Protein AF-A0A1Y2QCW1-F1 (afdb_monomer)

Mean predicted aligned error: 8.22 Å

Nearest PDB structures (foldseek):
  8e9g-assembly1_O  TM=6.514E-01  e=3.970E-02  Mycolicibacterium smegmatis MC2 155
  4ckw-assembly3_C  TM=6.109E-01  e=8.364E-02  Mycobacterium tuberculosis
  8os9-assembly1_A  TM=5.072E-01  e=7.860E-02  Homo sapiens
  5ulb-assembly1_A  TM=4.680E-01  e=4.473E-01  Yersinia enterocolitica subsp. enterocolitica 8081
  6esv-assembly1_A  TM=5.100E-01  e=7.351E-01  Pseudorhizobium banfieldiae

Solvent-accessible surface area (backbone atoms only — not comparable to full-atom values): 7808 Å² total; per-residue (Å²): 140,80,84,79,78,69,76,76,77,58,66,53,55,93,69,67,62,56,49,38,34,35,36,34,39,74,52,66,67,59,50,55,53,50,51,54,50,50,50,65,70,31,55,89,64,74,41,40,79,46,78,47,80,38,57,51,50,63,59,43,61,77,59,59,66,91,73,70,45,70,30,32,43,33,31,47,68,44,26,56,76,43,76,50,48,37,58,56,50,35,51,76,61,72,28,47,73,46,37,28,32,54,77,91,56,67,84,77,75,63,97,74,55,41,39,61,89,42,48,66,58,57,49,53,54,53,29,59,62,41,25,55,85,109

Structure (mmCIF, N/CA/C/O backbone):
data_AF-A0A1Y2QCW1-F1
#
_entry.id   AF-A0A1Y2QCW1-F1
#
loop_
_atom_site.group_PDB
_atom_site.id
_atom_site.type_symbol
_atom_site.label_atom_id
_atom_site.label_alt_id
_atom_site.label_comp_id
_atom_site.label_asym_id
_atom_site.label_entity_id
_atom_site.label_seq_id
_atom_site.pdbx_PDB_ins_code
_atom_site.Cartn_x
_atom_site.Cartn_y
_atom_site.Cartn_z
_atom_site.occupancy
_atom_site.B_iso_or_equiv
_atom_site.auth_seq_id
_atom_site.auth_comp_id
_atom_site.auth_asym_id
_atom_site.auth_atom_id
_atom_site.pdbx_PDB_model_num
ATOM 1 N N . MET A 1 1 ? -35.614 -14.994 -13.728 1.00 39.94 1 MET A N 1
ATOM 2 C CA . MET A 1 1 ? -35.541 -14.627 -12.300 1.00 39.94 1 MET A CA 1
ATOM 3 C C . MET A 1 1 ? -34.095 -14.817 -11.893 1.00 39.94 1 MET A C 1
ATOM 5 O O . MET A 1 1 ? -33.689 -15.949 -11.679 1.00 39.94 1 MET A O 1
ATOM 9 N N . SER A 1 2 ? -33.298 -13.752 -11.930 1.00 40.88 2 SER A N 1
ATOM 10 C CA . SER A 1 2 ? -31.881 -13.811 -11.563 1.00 40.88 2 SER A CA 1
ATOM 11 C C . SER A 1 2 ? -31.744 -13.112 -10.223 1.00 40.88 2 SER A C 1
ATOM 13 O O . SER A 1 2 ? -32.037 -11.924 -10.119 1.00 40.88 2 SER A O 1
ATOM 15 N N . THR A 1 3 ? -31.394 -13.868 -9.187 1.00 46.50 3 THR A N 1
ATOM 16 C CA . THR A 1 3 ? -31.030 -13.327 -7.880 1.00 46.50 3 THR A CA 1
ATOM 17 C C . THR A 1 3 ? -29.701 -12.604 -8.034 1.00 46.50 3 THR A C 1
ATOM 19 O O . THR A 1 3 ? -28.643 -13.228 -8.072 1.00 46.50 3 THR A O 1
ATOM 22 N N . ASP A 1 4 ? -29.790 -11.288 -8.188 1.00 39.25 4 ASP A N 1
ATOM 23 C CA . ASP A 1 4 ? -28.691 -10.346 -8.030 1.00 39.25 4 ASP A CA 1
ATOM 24 C C . ASP A 1 4 ? -28.241 -10.417 -6.563 1.00 39.25 4 ASP A C 1
ATOM 26 O O . ASP A 1 4 ? -28.868 -9.860 -5.659 1.00 39.25 4 ASP A O 1
ATOM 30 N N . THR A 1 5 ? -27.232 -11.245 -6.290 1.00 43.31 5 THR A N 1
ATOM 31 C CA . THR A 1 5 ? -26.551 -11.253 -4.997 1.00 43.31 5 THR A CA 1
ATOM 32 C C . THR A 1 5 ? -25.715 -9.982 -4.931 1.00 43.31 5 THR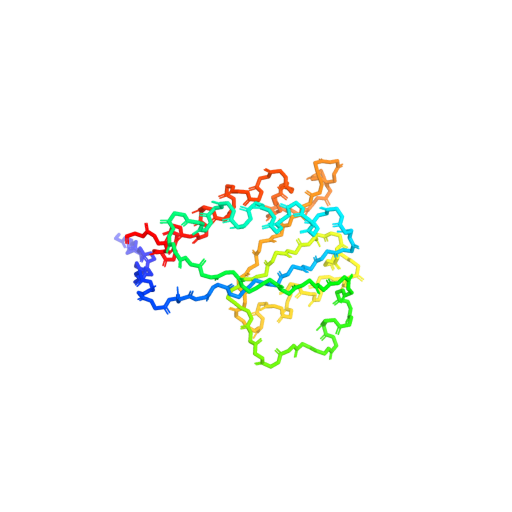 A C 1
ATOM 34 O O . THR A 1 5 ? -24.535 -9.982 -5.280 1.00 43.31 5 THR A O 1
ATOM 37 N N . ALA A 1 6 ? -26.341 -8.889 -4.493 1.00 46.06 6 ALA A N 1
ATOM 38 C CA . ALA A 1 6 ? -25.626 -7.688 -4.098 1.00 46.06 6 ALA A CA 1
ATOM 39 C C . ALA A 1 6 ? -24.534 -8.089 -3.084 1.00 46.06 6 ALA A C 1
ATOM 41 O O . ALA A 1 6 ? -24.837 -8.834 -2.142 1.00 46.06 6 ALA A O 1
ATOM 42 N N . PRO A 1 7 ? -23.270 -7.656 -3.259 1.00 45.16 7 PRO A N 1
ATOM 43 C CA . PRO A 1 7 ? -22.240 -7.916 -2.267 1.00 45.16 7 PRO A CA 1
ATOM 44 C C . PRO A 1 7 ? -22.733 -7.358 -0.935 1.00 45.16 7 PRO A C 1
ATOM 46 O O . PRO A 1 7 ? -23.171 -6.207 -0.869 1.00 45.16 7 PRO A O 1
ATOM 49 N N . ALA A 1 8 ? -22.723 -8.202 0.101 1.00 40.66 8 ALA A N 1
ATOM 50 C CA . ALA A 1 8 ? -23.126 -7.802 1.439 1.00 40.66 8 ALA A CA 1
ATOM 51 C C . ALA A 1 8 ? -22.419 -6.480 1.783 1.00 40.66 8 ALA A C 1
ATOM 53 O O . ALA A 1 8 ? -21.203 -6.392 1.576 1.00 40.66 8 ALA A O 1
ATOM 54 N N . PRO A 1 9 ? -23.143 -5.445 2.247 1.00 42.38 9 PRO A N 1
ATOM 55 C CA . PRO A 1 9 ? -22.505 -4.212 2.670 1.00 42.38 9 PRO A CA 1
ATOM 56 C C . PRO A 1 9 ? -21.505 -4.582 3.764 1.00 42.38 9 PRO A C 1
ATOM 58 O O . PRO A 1 9 ? -21.894 -5.071 4.826 1.00 42.38 9 PRO A O 1
ATOM 61 N N . LEU A 1 10 ? -20.212 -4.422 3.465 1.00 48.06 10 LEU A N 1
ATOM 62 C CA . LEU A 1 10 ? -19.158 -4.477 4.467 1.00 48.06 10 LEU A CA 1
ATOM 63 C C . LEU A 1 10 ? -19.570 -3.460 5.527 1.00 48.06 10 LEU A C 1
ATOM 65 O O . LEU A 1 10 ? -19.666 -2.266 5.237 1.00 48.06 10 LEU A O 1
ATOM 69 N N . MET A 1 11 ? -19.942 -3.951 6.710 1.00 37.69 11 MET A N 1
ATOM 70 C CA . MET A 1 11 ? -20.291 -3.086 7.830 1.00 37.69 11 MET A CA 1
ATOM 71 C C . MET A 1 11 ? -19.159 -2.063 8.001 1.00 37.69 11 MET A C 1
ATOM 73 O O . MET A 1 11 ? -17.995 -2.464 7.897 1.00 37.69 11 MET A O 1
ATOM 77 N N . PRO A 1 12 ? -19.454 -0.773 8.241 1.00 41.94 12 PRO A N 1
ATOM 78 C CA . PRO A 1 12 ? -18.406 0.193 8.541 1.00 41.94 12 PRO A CA 1
ATOM 79 C C . PRO A 1 12 ? -17.630 -0.360 9.726 1.00 41.94 12 PRO A C 1
ATOM 81 O O . PRO A 1 12 ? -18.244 -0.648 10.746 1.00 41.94 12 PRO A O 1
ATOM 84 N N . HIS A 1 13 ? -16.330 -0.621 9.579 1.00 46.47 13 HIS A N 1
ATOM 85 C CA . HIS A 1 13 ? -15.553 -1.224 10.658 1.00 46.47 13 HIS A CA 1
ATOM 86 C C . HIS A 1 13 ? -15.350 -0.139 11.733 1.00 46.47 13 HIS A C 1
ATOM 88 O O . HIS A 1 13 ? -14.451 0.690 11.578 1.00 46.47 13 HIS A O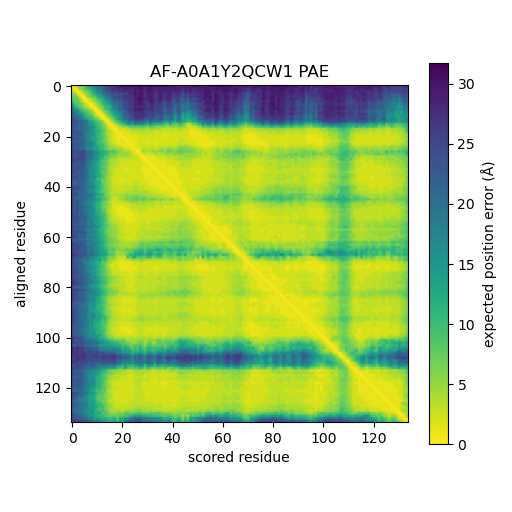 1
ATOM 94 N N . PRO A 1 14 ? -16.126 -0.092 12.837 1.00 45.31 14 PRO A N 1
ATOM 95 C CA . PRO A 1 14 ? -16.180 1.078 13.720 1.00 45.31 14 PRO A CA 1
ATOM 96 C C . PRO A 1 14 ? -14.984 1.137 14.691 1.00 45.31 14 PRO A C 1
ATOM 98 O O . PRO A 1 14 ? -15.069 1.762 15.741 1.00 45.31 14 PRO A O 1
ATOM 101 N N . ALA A 1 15 ? -13.891 0.424 14.398 1.00 54.06 15 ALA A N 1
ATOM 102 C CA . ALA A 1 15 ? -12.910 -0.000 15.402 1.00 54.06 15 ALA A CA 1
ATOM 103 C C . ALA A 1 15 ? -11.437 0.122 14.984 1.00 54.06 15 ALA A C 1
ATOM 105 O O . ALA A 1 15 ? -10.554 -0.212 15.772 1.00 54.06 15 ALA A O 1
ATOM 106 N N . LEU A 1 16 ? -11.129 0.564 13.762 1.00 65.56 16 LEU A N 1
ATOM 107 C CA . LEU A 1 16 ? -9.731 0.774 13.386 1.00 65.56 16 LEU A CA 1
ATOM 108 C C . LEU A 1 16 ? -9.248 2.094 13.991 1.00 65.56 16 LEU A C 1
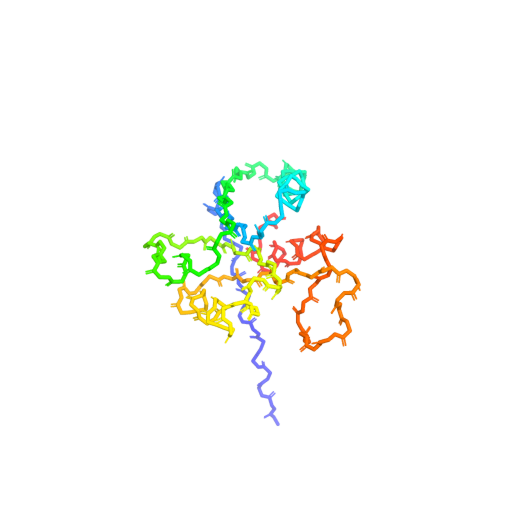ATOM 110 O O . LEU A 1 16 ? -9.360 3.130 13.365 1.00 65.56 16 LEU A O 1
ATOM 114 N N . GLU A 1 17 ? -8.696 2.076 15.202 1.00 77.06 17 GLU A N 1
ATOM 115 C CA . GLU A 1 17 ? -7.981 3.244 15.752 1.00 77.06 17 GLU A CA 1
ATOM 116 C C . GLU A 1 17 ? -6.624 3.455 15.058 1.00 77.06 17 GLU A C 1
ATOM 118 O O . GLU A 1 17 ? -6.071 4.558 15.025 1.00 77.06 17 GLU A O 1
ATOM 123 N N . THR A 1 18 ? -6.064 2.369 14.517 1.00 85.75 18 THR A N 1
ATOM 124 C CA . THR A 1 18 ? -4.778 2.344 13.821 1.00 85.75 18 THR A CA 1
ATOM 125 C C . THR A 1 18 ? -4.898 1.552 12.526 1.00 85.75 18 THR A C 1
ATOM 127 O O . THR A 1 18 ? -5.329 0.402 12.540 1.00 85.75 18 THR A O 1
ATOM 130 N N . LEU A 1 19 ? -4.469 2.149 11.415 1.00 89.50 19 LEU A N 1
ATOM 131 C CA . LEU A 1 19 ? -4.314 1.481 10.131 1.00 89.50 19 LEU A CA 1
ATOM 132 C C . LEU A 1 19 ? -2.889 0.931 10.008 1.00 89.50 19 LEU A C 1
ATOM 134 O O . LEU A 1 19 ? -1.924 1.700 9.941 1.00 89.50 19 LEU A O 1
ATOM 138 N N . GLU A 1 20 ? -2.756 -0.395 9.959 1.00 91.38 20 GLU A N 1
ATOM 139 C CA . GLU A 1 20 ? -1.476 -1.061 9.704 1.00 91.38 20 GLU A CA 1
ATOM 140 C C . GLU A 1 20 ? -1.277 -1.243 8.199 1.00 91.38 20 GLU A C 1
ATOM 142 O O . GLU A 1 20 ? -1.983 -2.023 7.557 1.00 91.38 20 GLU A O 1
ATOM 147 N N . VAL A 1 21 ? -0.308 -0.512 7.642 1.00 93.69 21 VAL A N 1
ATOM 148 C CA . VAL A 1 21 ? 0.039 -0.554 6.220 1.00 93.69 21 VAL A CA 1
ATOM 149 C C . VAL A 1 21 ? 1.428 -1.145 6.041 1.00 93.69 21 VAL A C 1
ATOM 151 O O . VAL A 1 21 ? 2.416 -0.680 6.614 1.00 93.69 21 VAL A O 1
ATOM 154 N N . TRP A 1 22 ? 1.515 -2.154 5.190 1.00 95.00 22 TRP A N 1
ATOM 155 C CA . TRP A 1 22 ? 2.770 -2.684 4.685 1.00 95.00 22 TRP A CA 1
ATOM 156 C C . TRP A 1 22 ? 3.094 -2.037 3.351 1.00 95.00 22 TRP A C 1
ATOM 158 O O . TRP A 1 22 ? 2.321 -2.139 2.408 1.00 95.00 22 TRP A O 1
ATOM 168 N N . LEU A 1 23 ? 4.239 -1.372 3.261 1.00 95.62 23 LEU A N 1
ATOM 169 C CA . LEU A 1 23 ? 4.713 -0.773 2.024 1.00 95.62 23 LEU A CA 1
ATOM 170 C C . LEU A 1 23 ? 5.874 -1.589 1.475 1.00 95.62 23 LEU A C 1
ATOM 172 O O . LEU A 1 23 ? 6.958 -1.598 2.056 1.00 95.62 23 LEU A O 1
ATOM 176 N N . ILE A 1 24 ? 5.638 -2.267 0.358 1.00 94.38 24 ILE A N 1
ATOM 177 C CA . ILE A 1 24 ? 6.568 -3.221 -0.240 1.00 94.38 24 ILE A CA 1
ATOM 178 C C . ILE A 1 24 ? 7.095 -2.619 -1.536 1.00 94.38 24 ILE A C 1
ATOM 180 O O . ILE A 1 24 ? 6.524 -2.811 -2.608 1.00 94.38 24 ILE A O 1
ATOM 184 N N . CYS A 1 25 ? 8.161 -1.833 -1.430 1.00 92.31 25 CYS A N 1
ATOM 185 C CA . CYS A 1 25 ? 8.794 -1.167 -2.565 1.00 92.31 25 CYS A CA 1
ATOM 186 C C . CYS A 1 25 ? 10.298 -1.046 -2.333 1.00 92.31 25 CYS A C 1
ATOM 188 O O . CYS A 1 25 ? 10.732 -0.735 -1.224 1.00 92.31 25 CYS A O 1
ATOM 190 N N . ARG A 1 26 ? 11.111 -1.239 -3.375 1.00 87.12 26 ARG A N 1
ATOM 191 C CA . ARG A 1 26 ? 12.577 -1.135 -3.249 1.00 87.12 26 ARG A CA 1
ATOM 192 C C . ARG A 1 26 ? 13.056 0.308 -3.138 1.00 87.12 26 ARG A C 1
ATOM 194 O O . ARG A 1 26 ? 14.088 0.575 -2.530 1.00 87.12 26 ARG A O 1
ATOM 201 N N . ARG A 1 27 ? 12.334 1.238 -3.762 1.00 84.56 27 ARG A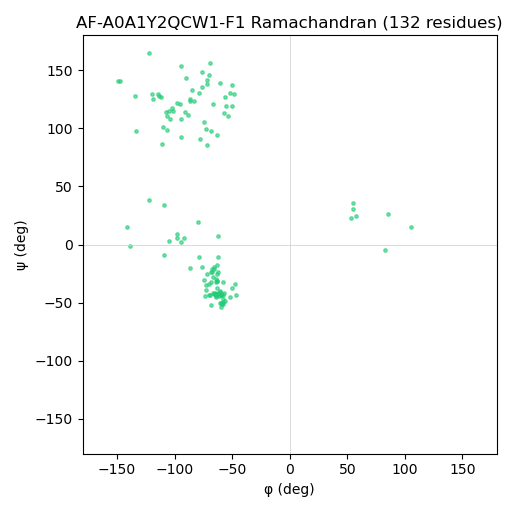 N 1
ATOM 202 C CA . ARG A 1 27 ? 12.749 2.640 -3.889 1.00 84.56 27 ARG A CA 1
ATOM 203 C C . ARG A 1 27 ? 12.318 3.457 -2.672 1.00 84.56 27 ARG A C 1
ATOM 205 O O . ARG A 1 27 ? 11.127 3.561 -2.386 1.00 84.56 27 ARG A O 1
ATOM 212 N N . GLY A 1 28 ? 13.282 4.097 -2.008 1.00 85.56 28 GLY A N 1
ATOM 213 C CA . GLY A 1 28 ? 13.025 4.981 -0.863 1.00 85.56 28 GLY A CA 1
ATOM 214 C C . GLY A 1 28 ? 12.188 6.224 -1.204 1.00 85.56 28 GLY A C 1
ATOM 215 O O . GLY A 1 28 ? 11.465 6.733 -0.356 1.00 85.56 28 GLY A O 1
ATOM 216 N N . GLU A 1 29 ? 12.200 6.687 -2.457 1.00 86.69 29 GLU A N 1
ATOM 217 C CA . GLU A 1 29 ? 11.350 7.809 -2.888 1.00 86.69 29 GLU A CA 1
ATOM 218 C C . GLU A 1 29 ? 9.854 7.466 -2.788 1.00 86.69 29 GLU A C 1
ATOM 220 O O . GLU A 1 29 ? 9.063 8.242 -2.247 1.00 86.69 29 GLU A O 1
ATOM 225 N N . HIS A 1 30 ? 9.463 6.266 -3.235 1.00 87.44 30 HIS A N 1
ATOM 226 C CA . HIS A 1 30 ? 8.086 5.792 -3.090 1.00 87.44 30 HIS A CA 1
ATOM 227 C C . HIS A 1 30 ? 7.706 5.622 -1.619 1.00 87.44 30 HIS A C 1
ATOM 229 O O . HIS A 1 30 ? 6.563 5.894 -1.260 1.00 87.44 30 HIS A O 1
ATOM 235 N N . GLN A 1 31 ? 8.662 5.264 -0.754 1.00 92.00 31 GLN A N 1
ATOM 236 C CA . GLN A 1 31 ? 8.446 5.226 0.690 1.00 92.00 31 GLN A CA 1
ATOM 237 C C . GLN A 1 31 ? 8.055 6.591 1.257 1.00 92.00 31 GLN A C 1
ATOM 239 O O . GLN A 1 31 ? 7.024 6.696 1.925 1.00 92.00 31 GLN A O 1
ATOM 244 N N . ALA A 1 32 ? 8.858 7.623 0.995 1.00 89.62 32 ALA A N 1
ATOM 245 C CA . ALA A 1 32 ? 8.590 8.970 1.490 1.00 89.62 32 ALA A CA 1
ATOM 246 C C . ALA A 1 32 ? 7.238 9.487 0.973 1.00 89.62 32 ALA A C 1
ATOM 248 O O . ALA A 1 32 ? 6.367 9.855 1.764 1.00 89.62 32 ALA A O 1
ATOM 249 N N . ARG A 1 33 ? 7.012 9.388 -0.343 1.00 90.75 33 ARG A N 1
ATOM 250 C CA . ARG A 1 33 ? 5.780 9.849 -0.994 1.00 90.75 33 ARG A CA 1
ATOM 251 C C . ARG A 1 33 ? 4.534 9.119 -0.496 1.00 90.75 33 ARG A C 1
ATOM 253 O O . ARG A 1 33 ? 3.506 9.754 -0.249 1.00 90.75 33 ARG A O 1
ATOM 260 N N . ALA A 1 34 ? 4.599 7.794 -0.358 1.00 92.12 34 ALA A N 1
ATOM 261 C CA . ALA A 1 34 ? 3.481 7.008 0.151 1.00 92.12 34 ALA A CA 1
ATOM 262 C C . ALA A 1 34 ? 3.177 7.369 1.605 1.00 92.12 34 ALA A C 1
ATOM 264 O O . ALA A 1 34 ? 2.014 7.555 1.951 1.00 92.12 34 ALA A O 1
ATOM 265 N N . ARG A 1 35 ? 4.205 7.535 2.446 1.00 93.50 35 ARG A N 1
ATOM 266 C CA . ARG A 1 35 ? 4.029 7.948 3.841 1.00 93.50 35 ARG A CA 1
ATOM 267 C C . ARG A 1 35 ? 3.328 9.299 3.951 1.00 93.50 35 ARG A C 1
ATOM 269 O O . ARG A 1 35 ? 2.343 9.393 4.675 1.00 93.50 35 ARG A O 1
ATOM 276 N N . GLU A 1 36 ? 3.810 10.312 3.237 1.00 92.88 36 GLU A N 1
ATOM 277 C CA . GLU A 1 36 ? 3.200 11.649 3.225 1.00 92.88 36 GLU A CA 1
ATOM 278 C C . GLU A 1 36 ? 1.743 11.586 2.762 1.00 92.88 36 GLU A C 1
ATOM 280 O O . GLU A 1 36 ? 0.846 12.047 3.465 1.00 92.88 36 GLU A O 1
ATOM 285 N N . THR A 1 37 ? 1.496 10.912 1.636 1.00 92.31 37 THR A N 1
ATOM 286 C CA . THR A 1 37 ? 0.151 10.730 1.074 1.00 92.31 37 THR A CA 1
ATOM 287 C C . THR A 1 37 ? -0.804 10.076 2.074 1.00 92.31 37 THR A C 1
ATOM 289 O O . THR A 1 37 ? -1.917 10.562 2.279 1.00 92.31 37 THR A O 1
ATOM 292 N N . LEU A 1 38 ? -0.383 8.974 2.703 1.00 92.62 38 LEU A N 1
ATOM 293 C CA . LEU A 1 38 ? -1.206 8.233 3.656 1.00 92.62 38 LEU A CA 1
ATOM 294 C C . LEU A 1 38 ? -1.502 9.066 4.906 1.00 92.62 38 LEU A C 1
ATOM 296 O O . LEU A 1 38 ? -2.644 9.087 5.354 1.00 92.62 38 LEU A O 1
ATOM 300 N N . ILE A 1 39 ? -0.517 9.791 5.443 1.00 91.69 39 ILE A N 1
ATOM 301 C CA . ILE A 1 39 ? -0.726 10.679 6.596 1.00 91.69 39 ILE A CA 1
ATOM 302 C C . ILE A 1 39 ? -1.760 11.757 6.257 1.00 91.69 39 ILE A C 1
ATOM 304 O O . ILE A 1 39 ? -2.726 11.925 7.001 1.00 91.69 39 ILE A O 1
ATOM 308 N N . THR A 1 40 ? -1.601 12.449 5.125 1.00 91.25 40 THR A N 1
ATOM 309 C CA . THR A 1 40 ? -2.525 13.512 4.704 1.00 91.25 40 THR A CA 1
ATOM 310 C C . TH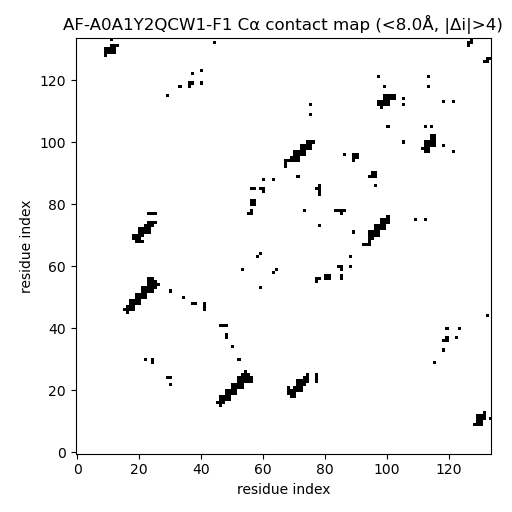R A 1 40 ? -3.947 12.991 4.506 1.00 91.25 40 THR A C 1
ATOM 312 O O . THR A 1 40 ? -4.903 13.648 4.912 1.00 91.25 40 THR A O 1
ATOM 315 N N . LEU A 1 41 ? -4.109 11.804 3.917 1.00 89.19 41 LEU A N 1
ATOM 316 C CA . LEU A 1 41 ? -5.429 11.213 3.688 1.00 89.19 41 LEU A CA 1
ATOM 317 C C . LEU A 1 41 ? -6.135 10.759 4.966 1.00 89.19 41 LEU A C 1
ATOM 319 O O . LEU A 1 41 ? -7.361 10.814 5.033 1.00 89.19 41 LEU A O 1
ATOM 323 N N . LEU A 1 42 ? -5.379 10.278 5.953 1.00 87.81 42 LEU A N 1
ATOM 324 C CA . LEU A 1 42 ? -5.922 9.724 7.193 1.00 87.81 42 LEU A CA 1
ATOM 325 C C . LEU A 1 42 ? -6.180 10.796 8.259 1.00 87.81 42 LEU A C 1
ATOM 327 O O . LEU A 1 42 ? -6.990 10.575 9.158 1.00 87.81 42 LEU A O 1
ATOM 331 N N . GLN A 1 43 ? -5.544 11.967 8.138 1.00 86.19 43 GLN A N 1
ATOM 332 C CA . GLN A 1 43 ? -5.666 13.073 9.090 1.00 86.19 43 GLN A CA 1
ATOM 333 C C . GLN A 1 43 ? -7.122 13.478 9.411 1.00 86.19 43 GLN A C 1
ATOM 335 O O . GLN A 1 43 ? -7.419 13.626 10.599 1.00 86.19 43 GLN A O 1
ATOM 340 N N . PRO A 1 44 ? -8.050 13.624 8.439 1.00 84.94 44 PRO A N 1
ATOM 341 C CA . PRO A 1 44 ? -9.434 14.023 8.729 1.00 84.94 44 PRO A CA 1
ATOM 342 C C . PRO A 1 44 ? -10.209 13.019 9.592 1.00 84.94 44 PRO A C 1
ATOM 344 O O . PRO A 1 44 ? -11.228 13.371 10.173 1.00 84.94 44 PRO A O 1
ATOM 347 N N . TRP A 1 45 ? -9.725 11.780 9.677 1.00 80.81 45 TRP A N 1
ATOM 348 C CA . TRP A 1 45 ? -10.414 10.655 10.308 1.00 80.81 45 TRP A CA 1
ATOM 349 C C . TRP A 1 45 ? -9.840 10.292 11.678 1.00 80.81 45 TRP A C 1
ATOM 351 O O . TRP A 1 45 ? -10.252 9.302 12.270 1.00 80.81 45 TRP A O 1
ATOM 361 N N . SER A 1 46 ? -8.851 11.055 12.164 1.00 81.81 46 SER A N 1
ATOM 362 C CA . SER A 1 46 ? -8.133 10.780 13.420 1.00 81.81 46 SER A CA 1
ATOM 363 C C . SER A 1 46 ? -7.538 9.363 13.512 1.00 81.81 46 SER A C 1
ATOM 365 O O . SER A 1 46 ? -7.259 8.870 14.604 1.00 81.81 46 SER A O 1
ATOM 367 N N . LEU A 1 47 ? -7.296 8.720 12.368 1.00 83.88 47 LEU A N 1
ATOM 368 C CA . LEU A 1 47 ? -6.710 7.386 12.286 1.00 83.88 47 LEU A CA 1
ATOM 369 C C . LEU A 1 47 ? -5.199 7.461 12.476 1.00 83.88 47 LEU A C 1
ATOM 371 O O . LEU A 1 47 ? -4.511 8.228 11.796 1.00 83.88 47 LEU A O 1
ATOM 375 N N . ARG A 1 48 ? -4.651 6.621 13.357 1.00 87.38 48 ARG A N 1
ATOM 376 C CA . ARG A 1 48 ? -3.197 6.469 13.470 1.00 87.38 48 ARG A CA 1
ATOM 377 C C . ARG A 1 48 ? -2.683 5.627 12.309 1.00 87.38 48 ARG A C 1
ATOM 379 O O . ARG A 1 48 ? -3.248 4.585 11.997 1.00 87.38 48 ARG A O 1
ATOM 386 N N . LEU A 1 49 ? -1.585 6.043 11.689 1.00 90.69 49 LEU A N 1
ATOM 387 C CA . LEU A 1 49 ? -0.907 5.255 10.661 1.00 90.69 49 LEU A CA 1
ATOM 388 C C . LEU A 1 49 ? 0.269 4.495 11.279 1.00 90.69 49 LEU A C 1
ATOM 390 O O . LEU A 1 49 ? 1.205 5.108 11.791 1.00 90.69 49 LEU A O 1
ATOM 394 N N . SER A 1 50 ? 0.256 3.171 11.158 1.00 91.88 50 SER A N 1
ATOM 395 C CA . SER A 1 50 ? 1.416 2.314 11.403 1.00 91.88 50 SER A CA 1
ATOM 396 C C . SER A 1 50 ? 1.935 1.814 10.057 1.00 91.88 50 SER A C 1
ATOM 398 O O . SER A 1 50 ? 1.375 0.894 9.465 1.00 91.88 50 SER A O 1
ATOM 400 N N . LEU A 1 51 ? 2.978 2.462 9.534 1.00 92.44 51 LEU A N 1
ATOM 401 C CA . LEU A 1 51 ? 3.562 2.134 8.232 1.00 92.44 51 LEU A CA 1
ATOM 402 C C . LEU A 1 51 ? 4.848 1.325 8.418 1.00 92.44 51 LEU A C 1
ATOM 404 O O . LEU A 1 51 ? 5.833 1.838 8.952 1.00 92.44 51 LEU A O 1
ATOM 408 N N . ARG A 1 52 ? 4.869 0.087 7.919 1.00 93.19 52 ARG A N 1
ATOM 409 C CA . ARG A 1 52 ? 6.076 -0.745 7.854 1.00 93.19 52 ARG A CA 1
ATOM 410 C C . ARG A 1 52 ? 6.589 -0.796 6.421 1.00 93.19 52 ARG A C 1
ATOM 412 O O . ARG A 1 52 ? 5.925 -1.348 5.548 1.00 93.19 52 ARG A O 1
ATOM 419 N N . TRP A 1 53 ? 7.775 -0.241 6.189 1.00 93.94 53 TRP A N 1
ATOM 420 C CA . TRP A 1 53 ? 8.455 -0.341 4.899 1.00 93.94 53 TRP A CA 1
ATOM 421 C C . TRP A 1 53 ? 9.263 -1.636 4.807 1.00 93.94 53 TRP A C 1
ATOM 423 O O . TRP A 1 53 ? 9.981 -1.984 5.742 1.00 93.94 53 TRP A O 1
ATOM 433 N N . MET A 1 54 ? 9.129 -2.342 3.687 1.00 93.88 54 MET A N 1
ATOM 434 C CA . MET A 1 54 ? 9.788 -3.615 3.406 1.00 93.88 54 MET A CA 1
ATOM 435 C C . MET A 1 54 ? 10.393 -3.566 1.996 1.00 93.88 54 MET A C 1
ATOM 437 O O . MET A 1 54 ? 9.679 -3.762 1.011 1.00 93.88 54 MET A O 1
ATOM 441 N N . PRO A 1 55 ? 11.698 -3.265 1.872 1.00 92.12 55 PRO A N 1
ATOM 442 C CA . PRO A 1 55 ? 12.346 -3.116 0.572 1.00 92.12 55 PRO A CA 1
ATOM 443 C C . PRO A 1 55 ? 12.643 -4.447 -0.126 1.00 92.12 55 PRO A C 1
ATOM 445 O O . PRO A 1 55 ? 12.840 -4.458 -1.341 1.00 92.12 55 PRO A O 1
ATOM 448 N N . ASP A 1 56 ? 12.673 -5.562 0.609 1.00 92.12 56 ASP A N 1
ATOM 449 C CA . ASP A 1 56 ? 12.923 -6.890 0.053 1.00 92.12 56 ASP A CA 1
ATOM 450 C C . ASP A 1 56 ? 11.658 -7.762 0.082 1.00 92.12 56 ASP A C 1
ATOM 452 O O . ASP A 1 56 ? 11.265 -8.336 1.097 1.00 92.12 56 ASP A O 1
ATOM 456 N N . ALA A 1 57 ? 11.011 -7.870 -1.079 1.00 91.38 57 ALA A N 1
ATOM 457 C CA . ALA A 1 57 ? 9.835 -8.712 -1.256 1.00 91.38 57 ALA A CA 1
ATOM 458 C C . ALA A 1 57 ? 10.131 -10.215 -1.126 1.00 91.38 57 ALA A C 1
ATOM 460 O O . ALA A 1 57 ? 9.243 -10.976 -0.744 1.00 91.38 57 ALA A O 1
ATOM 461 N N . ARG A 1 58 ? 11.354 -10.667 -1.435 1.00 91.12 58 ARG A N 1
ATOM 462 C CA . ARG A 1 58 ? 11.714 -12.089 -1.324 1.00 91.12 58 ARG A CA 1
ATOM 463 C C . ARG A 1 58 ? 11.874 -12.483 0.132 1.00 91.12 58 ARG A C 1
ATOM 465 O O . ARG A 1 58 ? 11.342 -13.516 0.530 1.00 91.12 58 ARG A O 1
ATOM 472 N N . GLU A 1 59 ? 12.551 -11.644 0.909 1.00 90.75 59 GLU A N 1
ATOM 473 C CA . GLU A 1 59 ? 12.657 -11.824 2.357 1.00 90.75 59 GLU A CA 1
ATOM 474 C C . GLU A 1 59 ? 11.265 -11.860 3.001 1.00 90.75 59 GLU A C 1
ATOM 476 O O . GLU A 1 59 ? 10.970 -12.766 3.779 1.00 90.75 59 GLU A O 1
ATOM 481 N N . LEU A 1 60 ? 10.367 -10.956 2.590 1.00 90.31 60 LEU A N 1
ATOM 482 C CA . LEU A 1 60 ? 8.985 -10.943 3.069 1.00 90.31 60 LEU A CA 1
ATOM 483 C C . LEU A 1 60 ? 8.232 -12.248 2.765 1.00 90.31 60 LEU A C 1
ATOM 485 O O . LEU A 1 60 ? 7.540 -12.766 3.635 1.00 90.31 60 LEU A O 1
ATOM 489 N N . VAL A 1 61 ? 8.360 -12.808 1.559 1.00 90.00 61 VAL A N 1
ATOM 490 C CA . VAL A 1 61 ? 7.713 -14.093 1.230 1.00 90.00 61 VAL A CA 1
ATOM 491 C C . VAL A 1 61 ? 8.262 -15.232 2.095 1.00 90.00 61 VAL A C 1
ATOM 493 O O . VAL A 1 61 ? 7.498 -16.100 2.514 1.00 90.00 61 VAL A O 1
ATOM 496 N N . GLN A 1 62 ? 9.566 -15.228 2.383 1.00 90.00 62 GLN A N 1
ATOM 497 C CA . GLN A 1 62 ? 10.215 -16.260 3.197 1.00 90.00 62 GLN A CA 1
ATOM 498 C C . GLN A 1 62 ? 9.873 -16.153 4.686 1.00 90.00 62 GLN A C 1
ATOM 500 O O . GLN A 1 62 ? 9.760 -17.173 5.362 1.00 90.00 62 GLN A O 1
ATOM 505 N N . GLN A 1 63 ? 9.709 -14.933 5.195 1.00 86.81 63 GLN A N 1
ATOM 506 C CA . GLN A 1 63 ? 9.541 -14.644 6.621 1.00 86.81 63 GLN A CA 1
ATOM 507 C C . GLN A 1 63 ? 8.236 -13.899 6.903 1.00 86.81 63 GLN A C 1
ATOM 509 O O . GLN A 1 63 ? 8.200 -12.987 7.731 1.00 86.81 63 GLN A O 1
ATOM 514 N N . MET A 1 64 ? 7.167 -14.272 6.193 1.00 86.12 64 MET A N 1
ATOM 515 C CA . MET A 1 64 ? 5.891 -13.564 6.251 1.00 86.12 64 MET A CA 1
ATOM 516 C C . MET A 1 64 ? 5.455 -13.352 7.714 1.00 86.12 64 MET A C 1
ATOM 518 O O . MET A 1 64 ? 5.300 -14.335 8.449 1.00 86.12 64 MET A O 1
ATOM 522 N N . PRO A 1 65 ? 5.287 -12.094 8.169 1.00 81.75 65 PRO A N 1
ATOM 523 C CA . PRO A 1 65 ? 4.972 -11.821 9.561 1.00 81.75 65 PRO A CA 1
ATOM 524 C C . PRO A 1 65 ? 3.651 -12.467 9.984 1.00 81.75 65 PRO A C 1
ATOM 526 O O . PRO A 1 65 ? 2.661 -12.404 9.264 1.00 81.75 65 PRO A O 1
ATOM 529 N N . GLN A 1 66 ? 3.628 -13.023 11.198 1.00 77.25 66 GLN A N 1
ATOM 530 C CA . GLN A 1 66 ? 2.448 -13.687 11.775 1.00 77.25 66 GLN A CA 1
ATOM 531 C C . GLN A 1 66 ? 1.289 -12.726 12.071 1.00 77.25 66 GLN A C 1
ATOM 533 O O . GLN A 1 66 ? 0.142 -13.148 12.166 1.00 77.25 66 GLN A O 1
ATOM 538 N N . ARG A 1 67 ? 1.583 -11.433 12.250 1.00 75.12 67 ARG A N 1
ATOM 539 C CA . ARG A 1 67 ? 0.562 -10.398 12.417 1.00 75.12 67 ARG A CA 1
ATOM 540 C C . ARG A 1 67 ? 0.279 -9.772 11.048 1.00 75.12 67 ARG A C 1
ATOM 542 O O . ARG A 1 67 ? 1.153 -9.045 10.573 1.00 75.12 67 ARG A O 1
ATOM 549 N N . PRO A 1 68 ? -0.880 -10.037 10.422 1.00 77.31 68 PRO A N 1
ATOM 550 C CA . PRO A 1 68 ? -1.189 -9.510 9.099 1.00 77.31 68 PRO A CA 1
ATOM 551 C C . PRO A 1 68 ? -1.472 -8.006 9.163 1.00 77.31 68 PRO A C 1
ATOM 553 O O . PRO A 1 68 ? -2.099 -7.522 10.106 1.00 77.31 68 PRO A O 1
ATOM 556 N N . ALA A 1 69 ? -1.010 -7.264 8.156 1.00 84.38 69 ALA A N 1
ATOM 557 C CA . ALA A 1 69 ? -1.416 -5.875 7.963 1.00 84.38 69 ALA A CA 1
ATOM 558 C C . ALA A 1 69 ? -2.879 -5.775 7.527 1.00 84.38 69 ALA A C 1
ATOM 560 O O . ALA A 1 69 ? -3.410 -6.682 6.891 1.00 84.38 69 ALA A O 1
ATOM 561 N N . SER A 1 70 ? -3.500 -4.624 7.785 1.00 86.00 70 SER A N 1
ATOM 562 C CA . SER A 1 70 ? -4.817 -4.297 7.229 1.00 86.00 70 SER A CA 1
ATOM 563 C C . SER A 1 70 ? -4.751 -4.079 5.716 1.00 86.00 70 SER A C 1
ATOM 565 O O . SER A 1 70 ? -5.706 -4.365 4.999 1.00 86.00 70 SER A O 1
ATOM 567 N N . LEU A 1 71 ? -3.623 -3.552 5.231 1.00 92.69 71 LEU A N 1
ATOM 568 C CA . LEU A 1 71 ? -3.407 -3.245 3.825 1.00 92.69 71 LEU A CA 1
ATOM 569 C C . LEU A 1 71 ? -1.930 -3.391 3.447 1.00 92.69 71 LEU A C 1
ATOM 571 O O . LEU A 1 71 ? -1.044 -2.951 4.180 1.00 92.69 71 LEU A O 1
ATOM 575 N N . ALA A 1 72 ? -1.667 -3.925 2.260 1.00 94.44 72 ALA A N 1
ATOM 576 C CA . ALA A 1 72 ? -0.361 -3.896 1.620 1.00 94.44 72 ALA A CA 1
ATOM 577 C C . ALA A 1 72 ? -0.383 -3.004 0.369 1.00 94.44 72 ALA A C 1
ATOM 579 O O . ALA A 1 72 ? -1.194 -3.191 -0.533 1.00 94.44 72 ALA A O 1
ATOM 580 N N . VAL A 1 73 ? 0.541 -2.052 0.289 1.00 95.12 73 VAL A N 1
ATOM 581 C CA . VAL A 1 73 ? 0.834 -1.263 -0.910 1.00 95.12 73 VAL A CA 1
ATOM 582 C C . VAL A 1 73 ? 2.097 -1.849 -1.535 1.00 95.12 73 VAL A C 1
ATOM 584 O O . VAL A 1 73 ? 3.162 -1.830 -0.920 1.00 95.12 73 VAL A O 1
ATOM 587 N N . VAL A 1 74 ? 1.979 -2.409 -2.735 1.00 93.56 74 VAL A N 1
ATOM 588 C CA . VAL A 1 74 ? 3.005 -3.254 -3.357 1.00 93.56 74 VAL A CA 1
ATOM 589 C C . VAL A 1 74 ? 3.496 -2.624 -4.649 1.00 93.56 74 VAL A C 1
ATOM 591 O O . VAL A 1 74 ? 2.706 -2.382 -5.551 1.00 93.56 74 VAL A O 1
ATOM 594 N N . GLU A 1 75 ? 4.801 -2.423 -4.791 1.00 91.69 75 GLU A N 1
ATOM 595 C CA . GLU A 1 75 ? 5.409 -2.102 -6.081 1.00 91.69 75 GLU A CA 1
ATOM 596 C C . GLU A 1 75 ? 5.268 -3.311 -7.021 1.00 91.69 75 GLU A C 1
ATOM 598 O O . GLU A 1 75 ? 5.782 -4.391 -6.733 1.00 91.69 75 GLU A O 1
ATOM 603 N N . ALA A 1 76 ? 4.613 -3.158 -8.172 1.00 89.44 76 ALA A N 1
ATOM 604 C CA . ALA A 1 76 ? 4.356 -4.254 -9.111 1.00 89.44 76 ALA A CA 1
ATOM 605 C C . ALA A 1 76 ? 5.654 -4.939 -9.581 1.00 89.44 76 ALA A C 1
ATOM 607 O O . ALA A 1 76 ? 5.707 -6.148 -9.807 1.00 89.44 76 ALA A O 1
ATOM 608 N N . ARG A 1 77 ? 6.751 -4.177 -9.687 1.00 87.81 77 ARG A N 1
ATOM 609 C CA . ARG A 1 77 ? 8.096 -4.707 -9.972 1.00 87.81 77 ARG A CA 1
ATOM 610 C C . ARG A 1 77 ? 8.613 -5.645 -8.873 1.00 87.81 77 ARG A C 1
ATOM 612 O O . ARG A 1 77 ? 9.341 -6.583 -9.192 1.00 87.81 77 ARG A O 1
ATOM 619 N N . ALA A 1 78 ? 8.236 -5.426 -7.615 1.00 89.31 78 ALA A N 1
ATOM 620 C CA . ALA A 1 78 ? 8.625 -6.285 -6.502 1.00 89.31 78 ALA A CA 1
ATOM 621 C C . ALA A 1 78 ? 7.943 -7.660 -6.597 1.00 89.31 78 ALA A C 1
ATOM 623 O O . ALA A 1 78 ? 8.620 -8.678 -6.476 1.00 89.31 78 ALA A O 1
ATOM 624 N N . ASP A 1 79 ? 6.648 -7.704 -6.925 1.00 90.00 79 ASP A N 1
ATOM 625 C CA . ASP A 1 79 ? 5.943 -8.972 -7.160 1.00 90.00 79 ASP A CA 1
ATOM 626 C C . ASP A 1 79 ? 6.483 -9.722 -8.392 1.00 90.00 79 ASP A C 1
ATOM 628 O O . ASP A 1 79 ? 6.757 -10.923 -8.322 1.00 90.00 79 ASP A O 1
ATOM 632 N N . ARG A 1 80 ? 6.777 -9.005 -9.489 1.00 88.44 80 ARG A N 1
ATOM 633 C CA . ARG A 1 80 ? 7.459 -9.583 -10.666 1.00 88.44 80 ARG A CA 1
ATOM 634 C C . ARG A 1 80 ? 8.812 -10.205 -10.303 1.00 88.44 80 ARG A C 1
ATOM 636 O O . ARG A 1 80 ? 9.127 -11.300 -10.766 1.00 88.44 80 ARG A O 1
ATOM 643 N N . ALA A 1 81 ? 9.601 -9.558 -9.442 1.00 88.12 81 ALA A N 1
ATOM 644 C CA . ALA A 1 81 ? 10.886 -10.091 -8.970 1.00 88.12 81 ALA A CA 1
ATOM 645 C C . ALA A 1 81 ? 10.746 -11.362 -8.103 1.00 88.12 81 ALA A C 1
ATOM 647 O O . ALA A 1 81 ? 11.712 -12.129 -7.964 1.00 88.12 81 ALA A O 1
ATOM 648 N N . CYS A 1 82 ? 9.550 -11.584 -7.555 1.00 88.75 82 CYS A N 1
ATOM 649 C CA . CYS A 1 82 ? 9.120 -12.777 -6.831 1.00 88.75 82 CYS A CA 1
ATOM 650 C C . CYS A 1 82 ? 8.326 -13.762 -7.707 1.00 88.75 82 CYS A C 1
ATOM 652 O O . CYS A 1 82 ? 7.778 -14.720 -7.173 1.00 88.75 82 CYS A O 1
ATOM 654 N N . GLN A 1 83 ? 8.254 -13.555 -9.028 1.00 89.62 83 GLN A N 1
ATOM 655 C CA . GLN A 1 83 ? 7.505 -14.411 -9.959 1.00 89.62 83 GLN A CA 1
ATOM 656 C C . GLN A 1 83 ? 6.022 -14.585 -9.562 1.00 89.62 83 GLN A C 1
ATOM 658 O O . GLN A 1 83 ? 5.462 -15.668 -9.712 1.00 89.62 83 GLN A O 1
ATOM 663 N N . GLY A 1 84 ? 5.392 -13.540 -9.009 1.00 86.88 84 GLY A N 1
ATOM 664 C CA . GLY A 1 84 ? 3.988 -13.570 -8.571 1.00 86.88 84 GLY A CA 1
ATOM 665 C C . GLY A 1 84 ? 3.749 -14.164 -7.177 1.00 86.88 84 GLY A C 1
ATOM 666 O O . GLY A 1 84 ? 2.626 -14.155 -6.678 1.00 86.88 84 GLY A O 1
ATOM 667 N N . GLN A 1 85 ? 4.790 -14.685 -6.515 1.00 91.62 85 GLN A N 1
ATOM 668 C CA . GLN A 1 85 ? 4.643 -15.330 -5.205 1.00 91.62 85 GLN A CA 1
ATOM 669 C C . GLN A 1 85 ? 4.282 -14.347 -4.086 1.00 91.62 85 GLN A C 1
ATOM 671 O O . GLN A 1 85 ? 3.722 -14.771 -3.074 1.00 91.62 85 GLN A O 1
ATOM 676 N N . LEU A 1 86 ? 4.601 -13.057 -4.241 1.00 92.56 86 LEU A N 1
ATOM 677 C CA . LEU A 1 86 ? 4.333 -12.057 -3.213 1.00 92.56 86 LEU A CA 1
ATOM 678 C C . LEU A 1 86 ? 2.828 -11.827 -3.073 1.00 92.56 86 LEU A C 1
ATOM 680 O O . LEU A 1 86 ? 2.304 -11.957 -1.968 1.00 92.56 86 LEU A O 1
ATOM 684 N N . LEU A 1 87 ? 2.126 -11.546 -4.173 1.00 91.94 87 LEU A N 1
ATOM 685 C CA . LEU A 1 87 ? 0.677 -11.339 -4.126 1.00 91.94 87 LEU A CA 1
ATOM 686 C C . LEU A 1 87 ? -0.059 -12.591 -3.645 1.00 91.94 87 LEU A C 1
ATOM 688 O O . LEU A 1 87 ? -0.911 -12.485 -2.767 1.00 91.94 87 LEU A O 1
ATOM 692 N N . SER A 1 88 ? 0.335 -13.783 -4.105 1.00 91.38 88 SER A N 1
ATOM 693 C CA . SER A 1 88 ? -0.243 -15.038 -3.603 1.00 91.38 88 SER A CA 1
ATOM 694 C C . SER A 1 88 ? 0.032 -15.276 -2.113 1.00 91.38 88 SER A C 1
ATOM 696 O O . SER A 1 88 ? -0.758 -15.921 -1.426 1.00 91.38 88 SER A O 1
ATOM 698 N N . ALA A 1 89 ? 1.162 -14.810 -1.578 1.00 91.44 89 ALA A N 1
ATOM 699 C CA . ALA A 1 89 ? 1.445 -14.914 -0.149 1.00 91.44 89 ALA A CA 1
ATOM 700 C C . ALA A 1 89 ? 0.592 -13.938 0.678 1.00 91.44 89 ALA A C 1
ATOM 702 O O . ALA A 1 89 ? 0.092 -14.331 1.729 1.00 91.44 89 ALA A O 1
ATOM 703 N N . LEU A 1 90 ? 0.381 -12.713 0.189 1.00 91.75 90 LEU A N 1
ATOM 704 C CA . LEU A 1 90 ? -0.489 -11.717 0.825 1.00 91.75 90 LEU A CA 1
ATOM 705 C C . LEU A 1 90 ? -1.964 -12.147 0.791 1.00 91.75 90 LEU A C 1
ATOM 707 O O . LEU A 1 90 ? -2.651 -12.059 1.806 1.00 91.75 90 LEU A O 1
ATOM 711 N N . GLU A 1 91 ? -2.424 -12.701 -0.333 1.00 90.50 91 GLU A N 1
ATOM 712 C CA . GLU A 1 91 ? -3.786 -13.225 -0.489 1.00 90.50 91 GLU A CA 1
ATOM 713 C C . GLU A 1 91 ? -4.069 -14.384 0.477 1.00 90.50 91 GLU A C 1
ATOM 715 O O . GLU A 1 91 ? -5.107 -14.399 1.136 1.00 90.50 91 GLU A O 1
ATOM 720 N N . ARG A 1 92 ? -3.119 -15.317 0.646 1.00 90.06 92 ARG A N 1
ATOM 721 C CA . ARG A 1 92 ? -3.226 -16.410 1.635 1.00 90.06 92 ARG A CA 1
ATOM 722 C C . ARG A 1 92 ? -3.302 -15.921 3.083 1.00 90.06 92 ARG A C 1
ATOM 724 O O . ARG A 1 92 ? -3.793 -16.650 3.935 1.00 90.06 92 ARG A O 1
ATOM 731 N N . GLN A 1 93 ? -2.800 -14.720 3.359 1.00 88.38 93 GLN A N 1
ATOM 732 C CA . GLN A 1 93 ? -2.891 -14.058 4.664 1.00 88.38 93 GLN A CA 1
ATOM 733 C C . GLN A 1 93 ? -4.132 -13.158 4.774 1.00 88.38 93 GLN A C 1
ATOM 735 O O . GLN A 1 93 ? -4.280 -12.446 5.763 1.00 88.38 93 GLN A O 1
ATOM 740 N N . HIS A 1 94 ? -5.012 -13.170 3.765 1.00 88.12 94 HIS A N 1
ATOM 741 C CA . HIS A 1 94 ? -6.180 -12.294 3.660 1.00 88.12 94 HIS A CA 1
ATOM 742 C C . HIS A 1 94 ? -5.834 -10.799 3.765 1.00 88.12 94 HIS A C 1
ATOM 744 O O . HIS A 1 94 ? -6.642 -9.997 4.231 1.00 88.12 94 HIS A O 1
ATOM 750 N N . ILE A 1 95 ? -4.634 -10.415 3.319 1.00 90.19 95 ILE A N 1
ATOM 751 C CA . ILE A 1 95 ? -4.196 -9.021 3.293 1.00 90.19 95 ILE A CA 1
ATOM 752 C C . ILE A 1 95 ? -4.662 -8.400 1.982 1.00 90.19 95 ILE A C 1
ATOM 754 O O . ILE A 1 95 ? -4.334 -8.883 0.898 1.00 90.19 95 ILE A O 1
ATOM 758 N N . GLU A 1 96 ? -5.397 -7.296 2.067 1.00 90.69 96 GLU A N 1
ATOM 759 C CA . GLU A 1 96 ? -5.784 -6.553 0.874 1.00 90.69 96 GLU A CA 1
ATOM 760 C C . GLU A 1 96 ? -4.597 -5.827 0.253 1.00 90.69 96 GLU A C 1
ATOM 762 O O . GLU A 1 96 ? -3.787 -5.214 0.948 1.00 90.69 96 GLU A O 1
ATOM 767 N N . THR A 1 97 ? -4.508 -5.869 -1.074 1.00 91.94 97 THR A N 1
ATOM 768 C CA . THR A 1 97 ? -3.341 -5.376 -1.806 1.00 91.94 97 THR A CA 1
ATOM 769 C C . THR A 1 97 ? -3.701 -4.255 -2.773 1.00 91.94 97 THR A C 1
ATOM 771 O O . THR A 1 97 ? -4.579 -4.416 -3.622 1.00 91.94 97 THR A O 1
ATOM 774 N N . LEU A 1 98 ? -2.960 -3.151 -2.709 1.00 92.94 98 LEU A N 1
ATOM 775 C CA . LEU A 1 98 ? -2.900 -2.127 -3.747 1.00 92.94 98 LEU A CA 1
ATOM 776 C C . LEU A 1 98 ? -1.584 -2.277 -4.511 1.00 92.94 98 LEU A C 1
ATOM 778 O O . LEU A 1 98 ? -0.517 -1.966 -3.986 1.00 92.94 98 LEU A O 1
ATOM 782 N N . CYS A 1 99 ? -1.656 -2.759 -5.749 1.00 91.88 99 CYS A N 1
ATOM 783 C CA . CYS A 1 99 ? -0.489 -2.862 -6.620 1.00 91.88 99 CYS A CA 1
ATOM 784 C C . CYS A 1 99 ? -0.232 -1.524 -7.314 1.00 91.88 99 CYS A C 1
ATOM 786 O O . CYS A 1 99 ? -1.103 -1.022 -8.022 1.00 91.88 99 CYS A O 1
ATOM 788 N N . MET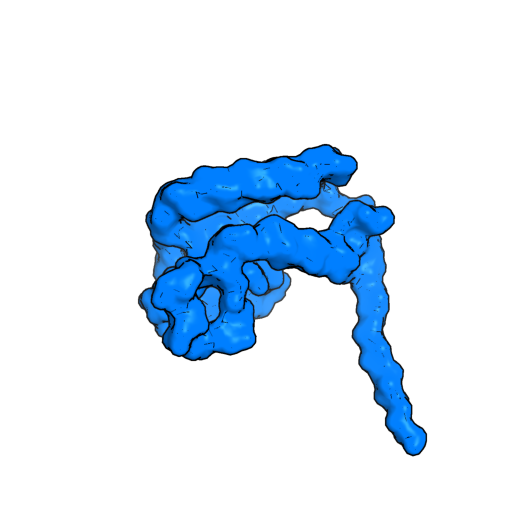 A 1 100 ? 0.969 -0.985 -7.141 1.00 92.19 100 MET A N 1
ATOM 789 C CA . MET A 1 100 ? 1.417 0.299 -7.661 1.00 92.19 100 MET A CA 1
ATOM 790 C C . MET A 1 1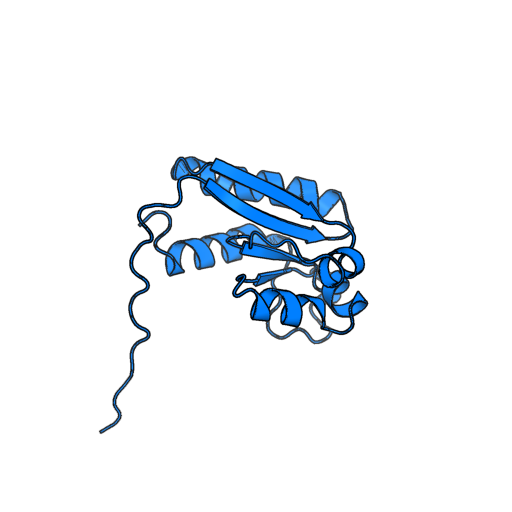00 ? 2.533 0.082 -8.685 1.00 92.19 100 MET A C 1
ATOM 792 O O . MET A 1 100 ? 3.505 -0.615 -8.400 1.00 92.19 100 MET A O 1
ATOM 796 N N . ASP A 1 101 ? 2.425 0.684 -9.861 1.00 89.94 101 ASP A N 1
ATOM 797 C CA . ASP A 1 101 ? 3.480 0.703 -10.876 1.00 89.94 101 ASP A CA 1
ATOM 798 C C . ASP A 1 101 ? 3.861 2.148 -11.231 1.00 89.94 101 ASP A C 1
ATOM 800 O O . ASP A 1 101 ? 3.148 3.111 -10.915 1.00 89.94 101 ASP A O 1
ATOM 804 N N . ASP A 1 102 ? 5.004 2.323 -11.887 1.00 83.00 102 ASP A N 1
ATOM 805 C CA . ASP A 1 102 ? 5.321 3.610 -12.499 1.00 83.00 102 ASP A CA 1
ATOM 806 C C . ASP A 1 102 ? 4.516 3.789 -13.789 1.00 83.00 102 ASP A C 1
ATOM 808 O O . ASP A 1 102 ? 4.263 2.839 -14.529 1.00 83.00 102 ASP A O 1
ATOM 812 N N . LEU A 1 103 ? 4.166 5.040 -14.107 1.00 77.75 103 LEU A N 1
ATOM 813 C CA . LEU A 1 103 ? 3.494 5.397 -15.367 1.00 77.75 103 LEU A CA 1
ATOM 814 C C . LEU A 1 103 ? 4.213 4.825 -16.596 1.00 77.75 103 LEU A C 1
ATOM 816 O O . LEU A 1 103 ? 3.560 4.378 -17.534 1.00 77.75 103 LEU A O 1
ATOM 820 N N . ALA A 1 104 ? 5.548 4.810 -16.567 1.0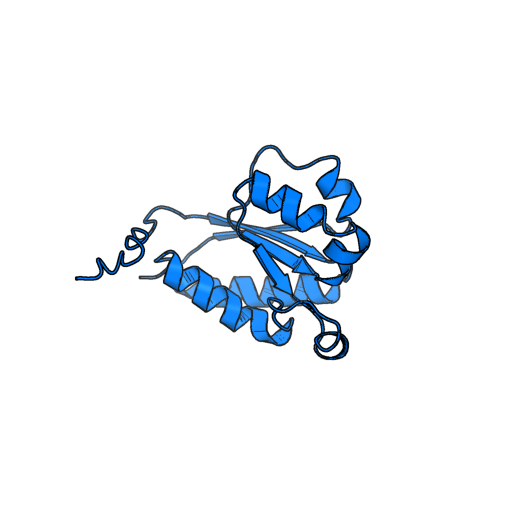0 72.81 104 ALA A N 1
ATOM 821 C CA . ALA A 1 104 ? 6.377 4.296 -17.652 1.00 72.81 104 ALA A CA 1
ATOM 822 C C . ALA A 1 104 ? 6.225 2.779 -17.884 1.00 72.81 104 ALA A C 1
ATOM 824 O O . ALA A 1 104 ? 6.527 2.303 -18.974 1.00 72.81 104 ALA A O 1
ATOM 825 N N . ASP A 1 105 ? 5.747 2.024 -16.891 1.00 67.81 105 ASP A N 1
ATOM 826 C CA . ASP A 1 105 ? 5.687 0.558 -16.925 1.00 67.81 105 ASP A CA 1
ATOM 827 C C . ASP A 1 105 ? 4.267 -0.009 -17.051 1.00 67.81 105 ASP A C 1
ATOM 829 O O . ASP A 1 105 ? 4.110 -1.210 -17.293 1.00 67.81 105 ASP A O 1
ATOM 833 N N . MET A 1 106 ? 3.229 0.832 -16.941 1.00 67.44 106 MET A N 1
ATOM 834 C CA . MET A 1 106 ? 1.821 0.398 -16.965 1.00 67.44 106 MET A CA 1
ATOM 835 C C . MET A 1 106 ? 1.387 -0.272 -18.286 1.00 67.44 106 MET A C 1
ATOM 837 O O . MET A 1 106 ? 0.324 -0.883 -18.345 1.00 67.44 106 MET A O 1
ATOM 841 N N . GLY A 1 107 ? 2.210 -0.214 -19.340 1.00 58.44 107 GLY A N 1
ATOM 842 C CA . GLY A 1 107 ? 1.954 -0.857 -20.634 1.00 58.44 107 GLY A CA 1
ATOM 843 C C . GLY A 1 107 ? 2.239 -2.366 -20.703 1.00 58.44 107 GLY A C 1
ATOM 844 O O . GLY A 1 107 ? 1.835 -2.999 -21.673 1.00 58.44 107 GLY A O 1
ATOM 845 N N . ASN A 1 108 ? 2.895 -2.965 -19.697 1.00 55.16 108 ASN A N 1
ATOM 846 C CA . ASN A 1 108 ? 3.432 -4.338 -19.779 1.00 55.16 108 ASN A CA 1
ATOM 847 C C . ASN A 1 108 ? 2.699 -5.395 -18.919 1.00 55.16 108 ASN A C 1
ATOM 849 O O . ASN A 1 108 ? 3.310 -6.360 -18.462 1.00 55.16 108 ASN A O 1
ATOM 853 N N . GLY A 1 109 ? 1.378 -5.274 -18.743 1.00 49.41 109 GLY A N 1
ATOM 854 C CA . GLY A 1 109 ? 0.539 -6.464 -18.515 1.00 49.41 109 GLY A CA 1
ATOM 855 C C . GLY A 1 109 ? 0.012 -6.750 -17.103 1.00 49.41 109 GLY A C 1
ATOM 856 O O . GLY A 1 109 ? -0.508 -7.841 -16.884 1.00 49.41 109 GLY A O 1
ATOM 857 N N . ALA A 1 110 ? 0.046 -5.813 -16.154 1.00 53.25 110 ALA A N 1
ATOM 858 C CA . ALA A 1 110 ? -0.725 -5.966 -14.915 1.00 53.25 110 ALA A CA 1
ATOM 859 C C . ALA A 1 110 ? -2.083 -5.259 -15.054 1.00 53.25 110 ALA A C 1
ATOM 861 O O . ALA A 1 110 ? -2.215 -4.082 -14.743 1.00 53.25 110 ALA A O 1
ATOM 862 N N . ALA A 1 111 ? -3.126 -5.975 -15.488 1.00 53.34 111 ALA A N 1
ATOM 863 C CA . ALA A 1 111 ? -4.481 -5.434 -15.706 1.00 53.34 111 ALA A CA 1
ATOM 864 C C . ALA A 1 111 ? -5.182 -4.869 -14.440 1.00 53.34 111 ALA A C 1
ATOM 866 O O . ALA A 1 111 ? -6.374 -4.569 -14.472 1.00 53.34 111 ALA A O 1
ATOM 867 N N . ARG A 1 112 ? -4.475 -4.770 -13.306 1.00 67.19 112 ARG A N 1
ATOM 868 C CA . ARG A 1 112 ? -4.989 -4.347 -11.994 1.00 67.19 112 ARG A CA 1
ATOM 869 C C . ARG A 1 112 ? -4.013 -3.462 -11.198 1.00 67.19 112 ARG A C 1
ATOM 871 O O . ARG A 1 112 ? -4.190 -3.321 -9.990 1.00 67.19 112 ARG A O 1
ATOM 878 N N . SER A 1 113 ? -2.978 -2.900 -11.827 1.00 80.88 113 SER A N 1
ATOM 879 C CA . SER A 1 113 ? -2.061 -1.961 -11.162 1.00 80.88 113 SER A CA 1
ATOM 880 C C . SER A 1 113 ? -2.528 -0.510 -11.290 1.00 80.88 113 SER A C 1
ATOM 882 O O . SER A 1 113 ? -3.020 -0.104 -12.339 1.00 80.88 113 SER A O 1
ATOM 884 N N . TRP A 1 114 ? -2.315 0.269 -10.235 1.00 86.00 114 TRP A N 1
ATOM 885 C CA . TRP A 1 114 ? -2.469 1.723 -10.202 1.00 86.00 114 TRP A CA 1
ATOM 886 C C . TRP A 1 114 ? -1.128 2.389 -10.482 1.00 86.00 114 TRP A C 1
ATOM 888 O O . TRP A 1 114 ? -0.087 1.836 -10.130 1.00 86.00 114 TRP A O 1
ATOM 898 N N . CYS A 1 115 ? -1.113 3.607 -11.012 1.00 89.06 115 CYS A N 1
ATOM 899 C CA . CYS A 1 115 ? 0.115 4.391 -10.963 1.00 89.06 115 CYS A CA 1
ATOM 900 C C . CYS A 1 115 ? 0.402 4.841 -9.519 1.00 89.06 115 CYS A C 1
ATOM 902 O O . CYS A 1 115 ? -0.522 5.209 -8.797 1.00 89.06 115 CYS A O 1
ATOM 904 N N . TRP A 1 116 ? 1.670 4.941 -9.102 1.00 90.31 116 TRP A N 1
ATOM 905 C CA . TRP A 1 116 ? 2.058 5.590 -7.835 1.00 90.31 116 TRP A CA 1
ATOM 906 C C . TRP A 1 116 ? 1.406 6.960 -7.595 1.00 90.31 116 TRP A C 1
ATOM 908 O O . TRP A 1 116 ? 1.089 7.304 -6.458 1.00 90.31 116 TRP A O 1
ATOM 918 N N . SER A 1 117 ? 1.176 7.741 -8.655 1.00 89.44 117 SER A N 1
ATOM 919 C CA . SER A 1 117 ? 0.473 9.028 -8.561 1.00 89.44 117 SER A CA 1
ATOM 920 C C . SER A 1 117 ? -1.008 8.903 -8.183 1.00 89.44 117 SER A C 1
ATOM 922 O O . SER A 1 117 ? -1.582 9.848 -7.648 1.00 89.44 117 SER A O 1
ATOM 924 N N . GLU A 1 118 ? -1.604 7.731 -8.391 1.00 91.75 118 GLU A N 1
ATOM 925 C CA . GLU A 1 118 ? -2.996 7.409 -8.085 1.00 91.75 118 GLU A CA 1
ATOM 926 C C . GLU A 1 118 ? -3.174 6.758 -6.711 1.00 91.75 118 GLU A C 1
ATOM 928 O O . GLU A 1 118 ? -4.309 6.471 -6.324 1.00 91.75 118 GLU A O 1
ATOM 933 N N . LEU A 1 119 ? -2.094 6.585 -5.935 1.00 92.62 119 LEU A N 1
ATOM 934 C CA . LEU A 1 119 ? -2.171 6.107 -4.552 1.00 92.62 119 LEU A CA 1
ATOM 935 C C . LEU A 1 119 ? -3.260 6.828 -3.737 1.00 92.62 119 LEU A C 1
ATOM 937 O O . LEU A 1 119 ? -4.014 6.133 -3.052 1.00 92.62 119 LEU A O 1
ATOM 941 N N . PRO A 1 120 ? -3.428 8.170 -3.826 1.00 92.31 120 PRO A N 1
ATOM 942 C CA . PRO A 1 120 ? -4.470 8.833 -3.061 1.00 92.31 120 PRO A CA 1
ATOM 943 C C . PRO A 1 120 ? -5.877 8.323 -3.402 1.00 92.31 120 PRO A C 1
ATOM 945 O O . PRO A 1 120 ? -6.697 8.071 -2.521 1.00 92.31 120 PRO A O 1
ATOM 948 N N . ARG A 1 121 ? -6.149 8.129 -4.695 1.00 91.62 121 ARG A N 1
ATOM 949 C CA . ARG A 1 121 ? -7.441 7.656 -5.197 1.00 91.62 121 ARG A CA 1
ATOM 950 C C . ARG A 1 121 ? -7.678 6.191 -4.835 1.00 91.62 121 ARG A C 1
ATOM 952 O O . ARG A 1 121 ? -8.777 5.850 -4.402 1.00 91.62 121 ARG A O 1
ATOM 959 N N . ALA A 1 122 ? -6.659 5.344 -4.981 1.00 92.12 122 ALA A N 1
ATOM 960 C CA . ALA A 1 122 ? -6.729 3.930 -4.622 1.00 92.12 122 ALA A CA 1
ATOM 961 C C . ALA A 1 122 ? -7.054 3.755 -3.127 1.00 92.12 122 ALA A C 1
ATOM 963 O O . ALA A 1 122 ? -7.949 2.989 -2.765 1.00 92.12 122 ALA A O 1
ATOM 964 N N . MET A 1 123 ? -6.407 4.550 -2.269 1.00 90.94 123 MET A N 1
ATOM 965 C CA . MET A 1 123 ? -6.680 4.583 -0.832 1.00 90.94 123 MET A CA 1
ATOM 966 C C . MET A 1 123 ? -8.088 5.074 -0.506 1.00 90.94 123 MET A C 1
ATOM 968 O O . MET A 1 123 ? -8.774 4.444 0.290 1.00 90.94 123 MET A O 1
ATOM 972 N N . GLN A 1 124 ? -8.561 6.152 -1.135 1.00 89.94 124 GLN A N 1
ATOM 973 C CA . GLN A 1 124 ? -9.927 6.645 -0.915 1.00 89.94 124 GLN A CA 1
ATOM 974 C C . GLN A 1 124 ? -10.989 5.604 -1.291 1.00 89.94 124 GLN A C 1
ATOM 976 O O . GLN A 1 124 ? -11.986 5.458 -0.586 1.00 89.94 124 GLN A O 1
ATOM 981 N N . LEU A 1 125 ? -10.784 4.865 -2.385 1.00 89.12 125 LEU A N 1
ATOM 982 C CA . LEU A 1 125 ? -11.677 3.775 -2.782 1.00 89.12 125 LEU A CA 1
ATOM 983 C C . LEU A 1 125 ? -11.648 2.625 -1.773 1.00 89.12 125 LEU A C 1
ATOM 985 O O . LEU A 1 125 ? -12.707 2.114 -1.407 1.00 89.12 125 LEU A O 1
ATOM 989 N N . TRP A 1 126 ? -10.456 2.254 -1.295 1.00 89.50 126 TRP A N 1
ATOM 990 C CA . TRP A 1 126 ? -10.305 1.263 -0.232 1.00 89.50 126 TRP A CA 1
ATOM 991 C C . TRP A 1 126 ? -11.056 1.696 1.035 1.00 89.50 126 TRP A C 1
ATOM 993 O O . TRP A 1 126 ? -11.903 0.951 1.518 1.00 89.50 126 TRP A O 1
ATOM 1003 N N . MET A 1 127 ? -10.834 2.927 1.505 1.00 86.38 127 MET A N 1
ATOM 1004 C CA . MET A 1 127 ? -11.476 3.471 2.706 1.00 86.38 127 MET A CA 1
ATOM 1005 C C . MET A 1 127 ? -13.003 3.458 2.593 1.00 86.38 127 MET A C 1
ATOM 1007 O O . MET A 1 127 ? -13.680 2.960 3.489 1.00 86.38 127 MET A O 1
ATOM 1011 N N . ARG A 1 128 ? -13.552 3.918 1.459 1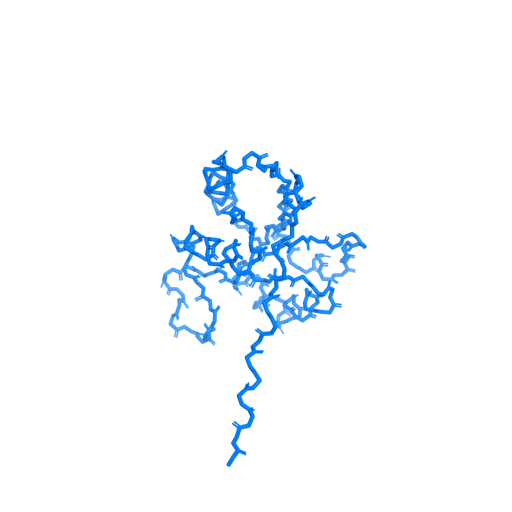.00 86.00 128 ARG A N 1
ATOM 1012 C CA . ARG A 1 128 ? -15.003 3.915 1.203 1.00 86.00 128 ARG A CA 1
ATOM 1013 C C . ARG A 1 128 ? -15.603 2.515 1.241 1.00 86.00 128 ARG A C 1
ATOM 1015 O O . ARG A 1 128 ? -16.668 2.330 1.817 1.00 86.00 128 ARG A O 1
ATOM 1022 N N . ARG A 1 129 ? -14.929 1.532 0.637 1.00 85.75 129 ARG A N 1
ATOM 1023 C CA . ARG A 1 129 ? -15.393 0.136 0.624 1.00 85.75 129 ARG A CA 1
ATOM 1024 C C . ARG A 1 129 ? -15.443 -0.474 2.027 1.00 85.75 129 ARG A C 1
ATOM 1026 O O . ARG A 1 129 ? -16.278 -1.336 2.265 1.00 85.75 129 ARG A O 1
ATOM 1033 N N . HIS A 1 130 ? -14.582 -0.015 2.931 1.00 81.31 130 HIS A N 1
ATOM 1034 C CA . HIS A 1 130 ? -14.482 -0.503 4.311 1.00 81.31 130 HIS A CA 1
ATOM 1035 C C . HIS A 1 130 ? -15.222 0.360 5.337 1.00 81.31 130 HIS A C 1
ATOM 1037 O O . HIS A 1 130 ? -15.101 0.136 6.542 1.00 81.31 130 HIS A O 1
ATOM 1043 N N . GLY A 1 131 ? -15.967 1.371 4.875 1.00 73.88 131 GLY A N 1
ATOM 1044 C CA . GLY A 1 131 ? -16.636 2.345 5.742 1.00 73.88 131 GLY A CA 1
ATOM 1045 C C . GLY A 1 131 ? -15.671 3.084 6.672 1.00 73.88 131 GLY A C 1
ATOM 1046 O O . GLY A 1 131 ? -16.067 3.556 7.734 1.00 73.88 131 GLY A O 1
ATOM 1047 N N . VAL A 1 132 ? -14.396 3.174 6.288 1.00 71.69 132 VAL A N 1
ATOM 1048 C CA . VAL A 1 132 ? -13.395 3.957 7.003 1.00 71.69 132 VAL A CA 1
ATOM 1049 C C . VAL A 1 132 ? -13.675 5.419 6.688 1.00 71.69 132 VAL A C 1
ATOM 1051 O O . VAL A 1 132 ? -13.413 5.887 5.578 1.00 71.69 132 VAL A O 1
ATOM 1054 N N . GLY A 1 133 ? -14.242 6.117 7.668 1.00 61.34 133 GLY A N 1
ATOM 1055 C CA . GLY A 1 133 ? -14.692 7.491 7.498 1.00 61.34 133 GLY A CA 1
ATOM 1056 C C . GLY A 1 133 ? -16.099 7.654 6.912 1.00 61.34 133 GLY A C 1
ATOM 1057 O O . GLY A 1 133 ? -16.385 8.641 6.240 1.00 61.34 133 GLY A O 1
ATOM 1058 N N . GLY A 1 134 ? -16.974 6.669 7.104 1.00 53.72 134 GLY A N 1
ATOM 1059 C CA . GLY A 1 134 ? -18.415 6.813 6.868 1.00 53.72 134 GLY A CA 1
ATOM 1060 C C . GLY A 1 134 ? -19.149 7.264 8.119 1.00 53.72 134 GLY A C 1
ATOM 1061 O O . GLY A 1 134 ? -18.729 6.829 9.214 1.00 53.72 134 GLY A O 1
#

Sequence (134 aa):
MSTDTAPAPLMPHPALETLEVWLICRRGEHQARARETLITLLQPWSLRLSLRWMPDARELVQQMPQRPASLAVVEARADRACQGQLLSALERQHIETLCMDDLADMGNGAARSWCWSELPRAMQLWMRRHGVGG

Radius of gyration: 15.46 Å; Cα contacts (8 Å, |Δi|>4): 190; chains: 1; bounding box: 49×30×36 Å

pLDDT: mean 81.22, std 16.29, range [37.69, 95.62]

Foldseek 3Di:
DDPPPDPDQQPQPPDQLEAEEEEEAQDVVLVVLLVVLVCVLCVVLNHHYHYDYDNQLVVCLVCVDPDQGQAYEHAQVNCVVVVNSSVVSNVVVVHHYAYEYDPVCPVPDDPRHDHSVCSNVVVVVVCVSNNRPD

Secondary structure (DSSP, 8-state):
-----PPP-----TT-SEEEEEEE-S-HHHHHHHHHHHHHHHGGGTPEEEEEE-S-HHHHHHT--SS--SEEEEEHHHHHHTTTHHHHHHHHTT-EEEEEE-TTTTTSS-TTPEEGGGHHHHHHHHHHHTTTT-